Protein AF-A0A453K6Y8-F1 (afdb_monomer_lite)

Structure (mmCIF, N/CA/C/O backbone):
data_AF-A0A453K6Y8-F1
#
_entry.id   AF-A0A453K6Y8-F1
#
loop_
_atom_site.group_PDB
_atom_site.id
_atom_site.type_symbol
_atom_site.label_atom_id
_atom_site.label_alt_id
_atom_site.label_comp_id
_atom_site.label_asym_id
_atom_site.lab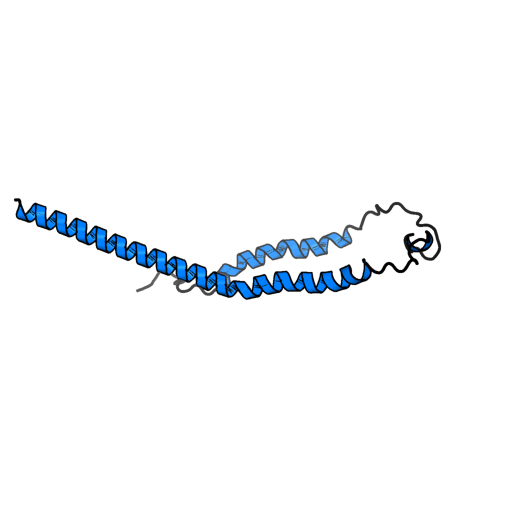el_entity_id
_atom_site.label_seq_id
_atom_site.pdbx_PDB_ins_code
_atom_site.Cartn_x
_atom_site.Cartn_y
_atom_site.Cartn_z
_atom_site.occupancy
_atom_site.B_iso_or_equiv
_atom_site.auth_seq_id
_atom_site.auth_comp_id
_atom_site.auth_asym_id
_atom_site.auth_atom_id
_atom_site.pdbx_PDB_model_num
ATOM 1 N N . LEU A 1 1 ? -61.891 -9.702 41.296 1.00 63.06 1 LEU A N 1
ATOM 2 C CA . LEU A 1 1 ? -61.023 -10.372 40.297 1.00 63.06 1 LEU A CA 1
ATOM 3 C C . LEU A 1 1 ? -60.731 -9.481 39.083 1.00 63.06 1 LEU A C 1
ATOM 5 O O . LEU A 1 1 ? -59.566 -9.339 38.748 1.00 63.06 1 LEU A O 1
ATOM 9 N N . GLU A 1 2 ? -61.733 -8.823 38.490 1.00 66.19 2 GLU A N 1
ATOM 10 C CA . GLU A 1 2 ? -61.601 -7.875 37.355 1.00 66.19 2 GLU A CA 1
ATOM 11 C C . GLU A 1 2 ? -60.479 -6.820 37.501 1.00 66.19 2 GLU A C 1
ATOM 13 O O . GLU A 1 2 ? -59.668 -6.636 36.599 1.00 66.19 2 GLU A O 1
ATOM 18 N N . ILE A 1 3 ? -60.373 -6.168 38.666 1.00 71.25 3 ILE A N 1
ATOM 19 C CA . ILE A 1 3 ? -59.419 -5.064 38.901 1.00 71.25 3 ILE A CA 1
ATOM 20 C C . ILE A 1 3 ? -57.955 -5.547 38.910 1.00 71.25 3 ILE A C 1
ATOM 22 O O . ILE A 1 3 ? -57.068 -4.852 38.420 1.00 71.25 3 ILE A O 1
ATOM 26 N N . LEU A 1 4 ? -57.693 -6.758 39.417 1.00 68.69 4 LEU A N 1
ATOM 27 C CA . LEU A 1 4 ? -56.344 -7.340 39.432 1.00 68.69 4 LEU A CA 1
ATOM 28 C C . LEU A 1 4 ? -55.896 -7.748 38.022 1.00 68.69 4 LEU A C 1
ATOM 30 O O . LEU A 1 4 ? -54.759 -7.484 37.639 1.00 68.69 4 LEU A O 1
ATOM 34 N N . HIS A 1 5 ? -56.809 -8.306 37.222 1.00 72.31 5 HIS A N 1
ATOM 35 C CA . HIS A 1 5 ? -56.542 -8.647 35.822 1.00 72.31 5 HIS A CA 1
ATOM 36 C C . HIS A 1 5 ? -56.286 -7.389 34.970 1.00 72.31 5 HIS A C 1
ATOM 38 O O . HIS A 1 5 ? -55.410 -7.376 34.101 1.00 72.31 5 HIS A O 1
ATOM 44 N N . TRP A 1 6 ? -56.997 -6.295 35.264 1.00 72.56 6 TRP A N 1
ATOM 45 C CA . TRP A 1 6 ? -56.783 -4.996 34.627 1.00 72.56 6 TRP A CA 1
ATOM 46 C C . TRP A 1 6 ? -55.425 -4.370 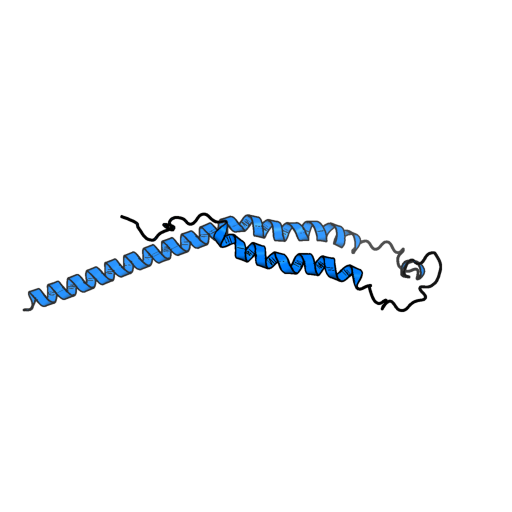34.995 1.00 72.56 6 TRP A C 1
ATOM 48 O O . TRP A 1 6 ? -54.707 -3.884 34.115 1.00 72.56 6 TRP A O 1
ATOM 58 N N . PHE A 1 7 ? -55.019 -4.442 36.266 1.00 73.75 7 PHE A N 1
ATOM 59 C CA . PHE A 1 7 ? -53.722 -3.935 36.731 1.00 73.75 7 PHE A CA 1
ATOM 60 C C . PHE A 1 7 ? -52.541 -4.702 36.112 1.00 73.75 7 PHE A C 1
ATOM 62 O O . PHE A 1 7 ? -51.576 -4.101 35.631 1.00 73.75 7 PHE A O 1
ATOM 69 N N . GLU A 1 8 ? -52.641 -6.030 36.036 1.00 75.56 8 GLU A N 1
ATOM 70 C CA . GLU A 1 8 ? -51.600 -6.870 35.442 1.00 75.56 8 GLU A CA 1
ATOM 71 C C . GLU A 1 8 ? -51.486 -6.680 33.917 1.00 75.56 8 GLU A C 1
ATOM 73 O O . GLU A 1 8 ? -50.379 -6.615 33.374 1.00 75.56 8 GLU A O 1
ATOM 78 N N . SER A 1 9 ? -52.614 -6.505 33.220 1.00 75.56 9 SER A N 1
ATOM 79 C CA . SER A 1 9 ? -52.644 -6.219 31.777 1.00 75.56 9 SER A CA 1
ATOM 80 C C . SER A 1 9 ? -52.030 -4.853 31.442 1.00 75.56 9 SER A C 1
ATOM 82 O O . SER A 1 9 ? -51.231 -4.724 30.507 1.00 75.56 9 SER A O 1
ATOM 84 N N . THR A 1 10 ? -52.329 -3.837 32.253 1.00 73.25 10 THR A N 1
ATOM 85 C CA . THR A 1 10 ? -51.805 -2.477 32.058 1.00 73.25 10 THR A CA 1
ATOM 86 C C . THR A 1 10 ? -50.304 -2.409 32.340 1.00 73.25 10 THR A C 1
ATOM 88 O O . THR A 1 10 ? -49.561 -1.803 31.566 1.00 73.25 10 THR A O 1
ATOM 91 N N . SER A 1 11 ? -49.829 -3.108 33.377 1.00 78.94 11 SER A N 1
ATOM 92 C CA . SER A 1 11 ? -48.399 -3.213 33.699 1.00 78.94 11 SER A CA 1
ATOM 93 C C . SER A 1 11 ? -47.602 -3.902 32.582 1.00 78.94 11 SER A C 1
ATOM 95 O O . SER A 1 11 ? -46.563 -3.396 32.150 1.00 78.94 11 SER A O 1
ATOM 97 N N . LYS A 1 12 ? -48.131 -4.995 32.012 1.00 82.50 12 LYS A N 1
ATOM 98 C CA . LYS A 1 12 ? -47.516 -5.685 30.861 1.00 82.50 12 LYS A CA 1
ATOM 99 C C . LYS A 1 12 ? -47.451 -4.790 29.618 1.00 82.50 12 LYS A C 1
ATOM 101 O O . LYS A 1 12 ? -46.428 -4.781 28.930 1.00 82.50 12 LYS A O 1
ATOM 106 N N . ARG A 1 13 ? -48.500 -4.002 29.343 1.00 80.69 13 ARG A N 1
ATOM 107 C CA . ARG A 1 13 ? -48.511 -3.023 28.238 1.00 80.69 13 ARG A CA 1
ATOM 108 C C . ARG A 1 13 ? -47.496 -1.908 28.446 1.00 80.69 13 ARG A C 1
ATOM 110 O O . ARG A 1 13 ? -46.756 -1.593 27.518 1.00 80.69 13 ARG A O 1
ATOM 117 N N . LEU A 1 14 ? -47.430 -1.345 29.649 1.00 78.88 14 LEU A N 1
ATOM 118 C CA . LEU A 1 14 ? -46.477 -0.288 29.974 1.00 78.88 14 LEU A CA 1
ATOM 119 C C . LEU A 1 14 ? -45.032 -0.799 29.875 1.00 78.88 14 LEU A C 1
ATOM 121 O O . LEU A 1 14 ? -44.177 -0.124 29.308 1.00 78.88 14 LEU A O 1
ATOM 125 N N . PHE A 1 15 ? -44.772 -2.023 30.340 1.00 79.12 15 PHE A N 1
ATOM 126 C CA . PHE A 1 15 ? -43.460 -2.657 30.230 1.00 79.12 15 PHE A CA 1
ATOM 127 C C . PHE A 1 15 ? -43.060 -2.920 28.771 1.00 79.12 15 PHE A C 1
ATOM 129 O O . PHE A 1 15 ? -41.920 -2.656 28.395 1.00 79.12 15 PHE A O 1
ATOM 136 N N . LEU A 1 16 ? -43.988 -3.381 27.923 1.00 81.00 16 LEU A N 1
ATOM 137 C CA . LEU A 1 16 ? -43.744 -3.558 26.486 1.00 81.00 16 LEU A CA 1
ATOM 138 C C . LEU A 1 16 ? -43.486 -2.229 25.767 1.00 81.00 16 LEU A C 1
ATOM 140 O O . LEU A 1 16 ? -42.569 -2.162 24.951 1.00 81.00 16 LEU A O 1
ATOM 144 N N . VAL A 1 17 ? -44.228 -1.170 26.099 1.00 81.94 17 VAL A N 1
ATOM 145 C CA . VAL A 1 17 ? -44.016 0.175 25.537 1.00 81.94 17 VAL A CA 1
ATOM 146 C C . VAL A 1 17 ? -42.665 0.744 25.976 1.00 81.94 17 VAL A C 1
ATOM 148 O O . VAL A 1 17 ? -41.887 1.176 25.128 1.00 81.94 17 VAL A O 1
ATOM 151 N N . CYS A 1 18 ? -42.319 0.666 27.265 1.00 75.25 18 CYS A N 1
ATOM 152 C CA . CYS A 1 18 ? -41.004 1.084 27.761 1.00 75.25 18 CYS A CA 1
ATOM 153 C C . CYS A 1 18 ? -39.863 0.267 27.140 1.00 75.25 18 CYS A C 1
ATOM 155 O O . CYS A 1 18 ? -38.821 0.823 26.786 1.00 75.25 18 CYS A O 1
ATOM 157 N N . ARG A 1 19 ? -40.055 -1.045 26.959 1.00 84.94 19 ARG A N 1
ATOM 158 C CA . ARG A 1 19 ? -39.072 -1.920 26.309 1.00 84.94 19 ARG A CA 1
ATOM 159 C C . ARG A 1 19 ? -38.911 -1.588 24.824 1.00 84.94 19 ARG A C 1
ATOM 161 O O . ARG A 1 19 ? -37.781 -1.579 24.345 1.00 84.94 19 ARG A O 1
ATOM 168 N N . SER A 1 20 ? -40.000 -1.280 24.119 1.00 78.88 20 SER A N 1
ATOM 169 C CA . SER A 1 20 ? -39.966 -0.841 22.718 1.00 78.88 20 SER A CA 1
ATOM 170 C C . SER A 1 20 ? -39.246 0.500 22.575 1.00 78.88 20 SER A C 1
ATOM 172 O O . SER A 1 20 ? -38.309 0.606 21.792 1.00 78.88 20 SER A O 1
ATOM 174 N N . ALA A 1 21 ? -39.586 1.484 23.412 1.00 76.38 21 ALA A N 1
ATOM 175 C CA . ALA A 1 21 ? -38.950 2.801 23.410 1.00 76.38 21 ALA A CA 1
ATOM 176 C C . ALA A 1 21 ? -37.459 2.750 23.805 1.00 76.38 21 ALA A C 1
ATOM 178 O O . ALA A 1 21 ? -36.652 3.555 23.342 1.00 76.38 21 ALA A O 1
ATOM 179 N N . SER A 1 22 ? -37.060 1.805 24.666 1.00 74.56 22 SER A N 1
ATOM 180 C CA . SER A 1 22 ? -35.648 1.576 25.001 1.00 74.56 22 SER A CA 1
ATOM 181 C C . SER A 1 22 ? -34.893 0.884 23.864 1.00 74.56 22 SER A C 1
ATOM 183 O O . SER A 1 22 ? -33.744 1.236 23.603 1.00 74.56 22 SER A O 1
ATOM 185 N N . LYS A 1 23 ? -35.537 -0.058 23.162 1.00 79.12 23 LYS A N 1
ATOM 186 C CA . LYS A 1 23 ? -34.969 -0.729 21.988 1.00 79.12 23 LYS A CA 1
ATOM 187 C C . LYS A 1 23 ? -34.736 0.257 20.841 1.00 79.12 23 LYS A C 1
ATOM 189 O O . LYS A 1 23 ? -33.637 0.287 20.302 1.00 79.12 23 LYS A O 1
ATOM 194 N N . GLU A 1 24 ? -35.709 1.118 20.564 1.00 76.75 24 GLU A N 1
ATOM 195 C CA . GLU A 1 24 ? -35.635 2.136 19.511 1.00 76.75 24 GLU A CA 1
ATOM 196 C C . GLU A 1 24 ? -34.521 3.165 19.772 1.00 76.75 24 GLU A C 1
ATOM 198 O O . GLU A 1 24 ? -33.685 3.403 18.904 1.00 76.75 24 GLU A O 1
ATOM 203 N N . ARG A 1 25 ? -34.384 3.660 21.013 1.00 73.81 25 ARG A N 1
ATOM 204 C CA . ARG A 1 25 ? -33.253 4.529 21.403 1.00 73.81 25 ARG A CA 1
ATOM 205 C C . ARG A 1 25 ? -31.886 3.853 21.283 1.00 73.81 25 ARG A C 1
ATOM 207 O O . ARG A 1 25 ? -30.888 4.519 21.014 1.00 73.81 25 ARG A O 1
ATOM 214 N N . ARG A 1 26 ? -31.815 2.542 21.530 1.00 72.69 26 ARG A N 1
ATOM 215 C CA . ARG A 1 26 ? -30.570 1.771 21.417 1.00 72.69 26 ARG A CA 1
ATOM 216 C C . ARG A 1 26 ? -30.191 1.587 19.951 1.00 72.69 26 ARG A C 1
ATOM 218 O O . ARG A 1 26 ? -29.035 1.791 19.612 1.00 72.69 26 ARG A O 1
ATOM 225 N N . GLU A 1 27 ? -31.158 1.285 19.090 1.00 74.56 27 GLU A N 1
ATOM 226 C CA . GLU A 1 27 ? -30.956 1.185 17.640 1.00 74.56 27 GLU A CA 1
ATOM 227 C C . GLU A 1 27 ? -30.580 2.540 17.015 1.00 74.56 27 GLU A C 1
ATOM 229 O O . GLU A 1 27 ? -29.710 2.598 16.146 1.00 74.56 27 GLU A O 1
ATOM 234 N N . GLU A 1 28 ? -31.150 3.643 17.503 1.00 75.06 28 GLU A N 1
ATOM 235 C CA . GLU A 1 28 ? -30.790 5.001 17.077 1.00 75.06 28 GLU A CA 1
ATOM 236 C C . GLU A 1 28 ? -29.384 5.421 17.552 1.00 75.06 28 GLU A C 1
ATOM 238 O O . GLU A 1 28 ? -28.606 6.003 16.789 1.00 75.06 28 GLU A O 1
ATOM 243 N N . SER A 1 29 ? -28.997 5.051 18.778 1.00 77.69 29 SER A N 1
ATOM 244 C CA . SER A 1 29 ? -27.629 5.252 19.277 1.00 77.69 29 SER A CA 1
ATOM 245 C C . SER A 1 29 ? -26.601 4.393 18.533 1.00 77.69 29 SER A C 1
ATOM 247 O O . SER A 1 29 ? -25.508 4.871 18.240 1.00 77.69 29 SER A O 1
ATOM 249 N N . GLU A 1 30 ? -26.929 3.149 18.187 1.00 75.31 30 GLU A N 1
ATOM 250 C CA . GLU A 1 30 ? -26.046 2.304 17.378 1.00 75.31 30 GLU A CA 1
ATOM 251 C C . GLU A 1 30 ? -25.907 2.871 15.958 1.00 75.31 30 GLU A C 1
ATOM 253 O O . GLU A 1 30 ? -24.792 2.978 15.453 1.00 75.31 30 GLU A O 1
ATOM 258 N N . ARG A 1 31 ? -26.996 3.348 15.336 1.00 78.69 31 ARG A N 1
ATOM 259 C CA . ARG A 1 31 ? -26.925 4.015 14.023 1.00 78.69 31 ARG A CA 1
ATOM 260 C C . ARG A 1 31 ? -26.019 5.244 14.024 1.00 78.69 31 ARG A C 1
ATOM 262 O O . ARG A 1 31 ? -25.237 5.415 13.093 1.00 78.69 31 ARG A O 1
ATOM 269 N N . THR A 1 32 ? -26.116 6.091 15.046 1.00 78.31 32 THR A N 1
ATOM 270 C CA . THR A 1 32 ? -25.284 7.302 15.140 1.00 78.31 32 THR A CA 1
ATOM 271 C C . THR A 1 32 ? -23.816 6.974 15.412 1.00 78.31 32 THR A C 1
ATOM 273 O O . THR A 1 32 ? -22.948 7.634 14.846 1.00 78.31 32 THR A O 1
ATOM 276 N N . LYS A 1 33 ? -23.516 5.908 16.167 1.00 83.12 33 LYS A N 1
ATOM 277 C CA . LYS A 1 33 ? -22.142 5.397 16.322 1.00 83.12 33 LYS A CA 1
ATOM 278 C C . LYS A 1 33 ? -21.546 4.947 14.994 1.00 83.12 33 LYS A C 1
ATOM 280 O O . LYS A 1 33 ? -20.460 5.396 14.646 1.00 83.12 33 LYS A O 1
ATOM 285 N N . TRP A 1 34 ? -22.248 4.100 14.240 1.00 78.44 34 TRP A N 1
ATOM 286 C CA . TRP A 1 34 ? -21.747 3.618 12.949 1.00 78.44 34 TRP A CA 1
ATOM 287 C C . TRP A 1 34 ? -21.592 4.757 11.936 1.00 78.44 34 TRP A C 1
ATOM 289 O O . TRP A 1 34 ? -20.608 4.784 11.205 1.00 78.44 34 TRP A O 1
ATOM 299 N N . ALA A 1 35 ? -22.497 5.739 11.938 1.00 79.62 35 ALA A N 1
ATOM 300 C CA . ALA A 1 35 ? -22.375 6.926 11.093 1.00 79.62 35 ALA A CA 1
ATOM 301 C C . ALA A 1 35 ? -21.146 7.784 11.449 1.00 79.62 35 ALA A C 1
ATOM 303 O O . ALA A 1 35 ? -20.439 8.242 10.553 1.00 79.62 35 ALA A O 1
ATOM 304 N N . LEU A 1 36 ? -20.860 7.963 12.742 1.00 81.44 36 LEU A N 1
ATOM 305 C CA . LEU A 1 36 ? -19.707 8.736 13.209 1.00 81.44 36 LEU A CA 1
ATOM 306 C C . LEU A 1 36 ? -18.393 8.012 12.891 1.00 81.44 36 LEU A C 1
ATOM 308 O O . LEU A 1 36 ? -17.486 8.613 12.327 1.00 81.44 36 LEU A O 1
ATOM 312 N N . VAL A 1 37 ? -18.334 6.700 13.133 1.00 83.44 37 VAL A N 1
ATOM 313 C CA . VAL A 1 37 ? -17.182 5.861 12.768 1.00 83.44 37 VAL A CA 1
ATOM 314 C C . VAL A 1 37 ? -16.918 5.917 11.262 1.00 83.44 37 VAL A C 1
ATOM 316 O O . VAL A 1 37 ? -15.779 6.098 10.850 1.00 83.44 37 VAL A O 1
ATOM 319 N N . ME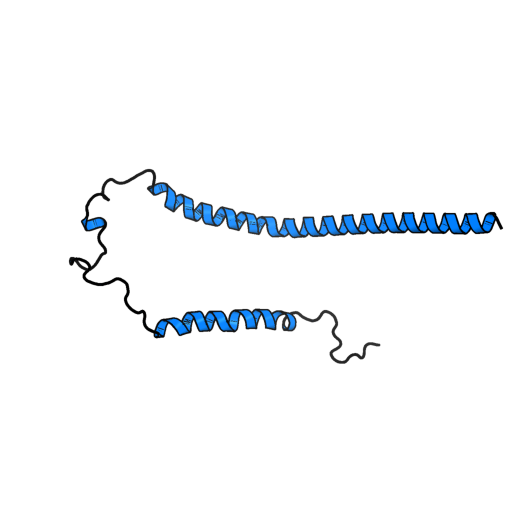T A 1 38 ? -17.951 5.823 10.422 1.00 82.12 38 MET A N 1
ATOM 320 C CA . MET A 1 38 ? -17.778 5.919 8.967 1.00 82.12 38 MET A CA 1
ATOM 321 C C . MET A 1 38 ? -17.328 7.309 8.504 1.00 82.12 38 MET A C 1
ATOM 323 O O . MET A 1 38 ? -16.590 7.405 7.524 1.00 82.12 38 MET A O 1
ATOM 327 N N . SER A 1 39 ? -17.699 8.369 9.227 1.00 86.00 39 SER A N 1
ATOM 328 C CA . SER A 1 39 ? -17.220 9.728 8.953 1.00 86.00 39 SER A CA 1
ATOM 329 C C . SER A 1 39 ? -15.718 9.888 9.212 1.00 86.00 39 SER A C 1
ATOM 331 O O . SER A 1 39 ? -15.056 10.605 8.466 1.00 86.00 39 SER A O 1
ATOM 333 N N . GLU A 1 40 ? -15.160 9.201 10.211 1.00 89.69 40 GLU A N 1
ATOM 334 C CA . GLU A 1 40 ? -13.714 9.217 10.495 1.00 89.69 40 GLU A CA 1
ATOM 335 C C . GLU A 1 40 ? -12.893 8.539 9.381 1.00 89.69 40 GLU A C 1
ATOM 337 O O . GLU A 1 40 ? -11.763 8.933 9.097 1.00 89.69 40 GLU A O 1
ATOM 342 N N . PHE A 1 41 ? -13.472 7.550 8.688 1.00 91.81 41 PHE A N 1
ATOM 343 C CA . PHE A 1 41 ? -12.818 6.867 7.563 1.00 91.81 41 PHE A CA 1
ATOM 344 C C . PHE A 1 41 ? -12.969 7.590 6.217 1.00 91.81 41 PHE A C 1
ATOM 346 O O . PHE A 1 41 ? -12.215 7.304 5.283 1.00 91.81 41 PHE A O 1
ATOM 353 N N . ALA A 1 42 ? -13.889 8.552 6.106 1.00 90.38 42 ALA A N 1
ATOM 354 C CA . ALA A 1 42 ? -14.101 9.337 4.892 1.00 90.38 42 ALA A CA 1
ATOM 355 C C . ALA A 1 42 ? -12.809 9.956 4.304 1.00 90.38 42 ALA A C 1
ATOM 357 O O . ALA A 1 42 ? -12.567 9.755 3.109 1.00 90.38 42 ALA A O 1
ATOM 358 N N . PRO A 1 43 ? -11.933 10.641 5.075 1.00 92.50 43 PRO A N 1
ATOM 359 C CA . PRO A 1 43 ? -10.683 11.178 4.531 1.00 92.50 43 PRO A CA 1
ATOM 360 C C . PRO A 1 43 ? -9.750 10.086 3.994 1.00 92.50 43 PRO A C 1
ATOM 362 O O . PRO A 1 43 ? -9.136 10.275 2.947 1.00 92.50 43 PRO A O 1
ATOM 365 N N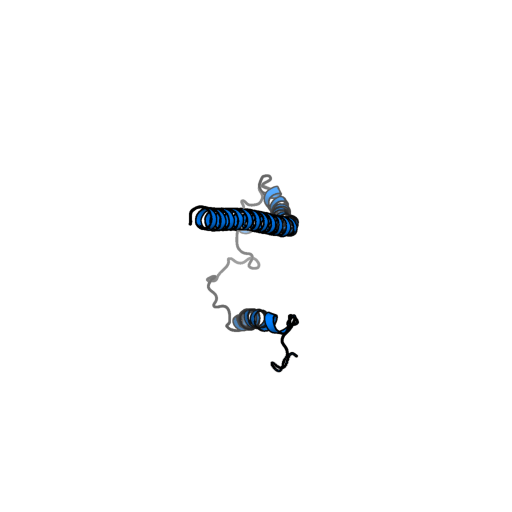 . ILE A 1 44 ? -9.676 8.925 4.651 1.00 94.25 44 ILE A N 1
ATOM 366 C CA . ILE A 1 44 ? -8.823 7.802 4.226 1.00 94.25 44 ILE A CA 1
ATOM 367 C C . ILE A 1 44 ? -9.277 7.279 2.858 1.00 94.25 44 ILE A C 1
ATOM 369 O O . ILE A 1 44 ? -8.456 7.109 1.954 1.00 94.25 44 ILE A O 1
ATOM 373 N N . CYS A 1 45 ? -10.584 7.092 2.666 1.00 91.94 45 CYS A N 1
ATOM 374 C CA . CYS A 1 45 ? -11.144 6.684 1.377 1.00 91.94 45 CYS A CA 1
ATOM 375 C C . CYS A 1 45 ? -10.872 7.719 0.274 1.00 91.94 45 CYS A C 1
ATOM 377 O O . CYS A 1 45 ? -10.544 7.346 -0.851 1.00 91.94 45 CYS A O 1
ATOM 379 N N . ILE A 1 46 ? -10.957 9.013 0.596 1.00 94.56 46 ILE A N 1
ATOM 380 C CA . ILE A 1 46 ? -10.667 10.100 -0.348 1.00 94.56 46 ILE A CA 1
ATOM 381 C C . ILE A 1 46 ? -9.193 10.062 -0.787 1.00 94.56 46 ILE A C 1
ATOM 383 O O . ILE A 1 46 ? -8.914 10.113 -1.986 1.00 94.56 46 ILE A O 1
ATOM 387 N N . TYR A 1 47 ? -8.246 9.894 0.142 1.00 95.69 47 TYR A N 1
ATOM 388 C CA . TYR A 1 47 ? -6.821 9.774 -0.195 1.00 95.69 47 TYR A CA 1
ATOM 389 C C . TYR A 1 47 ? -6.514 8.548 -1.064 1.00 95.69 47 TYR A C 1
ATOM 391 O O . TYR A 1 47 ? -5.724 8.656 -2.006 1.00 95.69 47 TYR A O 1
ATOM 399 N N . LEU A 1 48 ? -7.170 7.413 -0.804 1.00 95.12 48 LEU A N 1
ATOM 400 C CA . LEU A 1 48 ? -7.021 6.196 -1.611 1.00 95.12 48 LEU A CA 1
ATOM 401 C C . LEU A 1 48 ? -7.501 6.361 -3.058 1.00 95.12 48 LEU A C 1
ATOM 403 O O . LEU A 1 48 ? -7.015 5.651 -3.932 1.00 95.12 48 LEU A O 1
ATOM 407 N N . VAL A 1 49 ? -8.415 7.296 -3.332 1.00 95.31 49 VAL A N 1
ATOM 408 C CA . VAL A 1 49 ? -8.873 7.611 -4.697 1.00 95.31 49 VAL A CA 1
ATOM 409 C C . VAL A 1 49 ? -7.983 8.668 -5.353 1.00 95.31 49 VAL A C 1
ATOM 411 O O . VAL A 1 49 ? -7.635 8.546 -6.527 1.00 95.31 49 VAL A O 1
ATOM 414 N N . ILE A 1 50 ? -7.569 9.695 -4.607 1.00 96.81 50 ILE A N 1
ATOM 415 C CA . ILE A 1 50 ? -6.738 10.784 -5.141 1.00 96.81 50 ILE A CA 1
ATOM 416 C C . ILE A 1 50 ? -5.325 10.294 -5.492 1.00 96.81 50 ILE A C 1
ATOM 418 O O . ILE A 1 50 ? -4.789 10.682 -6.527 1.00 96.81 50 ILE A O 1
ATOM 422 N N . SER A 1 51 ? -4.722 9.425 -4.676 1.00 96.19 51 SER A N 1
ATOM 423 C CA . SER A 1 51 ? -3.364 8.909 -4.908 1.00 96.19 51 SER A CA 1
ATOM 424 C C . SER A 1 51 ? -3.178 8.234 -6.281 1.00 96.19 51 SER A C 1
ATOM 426 O O . SER A 1 51 ? -2.304 8.676 -7.035 1.00 96.19 51 SER A O 1
ATOM 428 N N . PRO A 1 52 ? -3.993 7.236 -6.684 1.00 96.06 52 PRO A N 1
ATOM 429 C CA . PRO A 1 52 ? -3.865 6.631 -8.003 1.00 96.06 52 PRO A CA 1
ATOM 430 C C . PRO A 1 52 ? -4.212 7.615 -9.119 1.00 96.06 52 PRO A C 1
ATOM 432 O O . PRO A 1 52 ? -3.580 7.551 -10.164 1.00 96.06 52 PRO A O 1
ATOM 435 N N . LEU A 1 53 ? -5.139 8.561 -8.918 1.00 94.62 53 LEU A N 1
ATOM 436 C CA . LEU A 1 53 ? -5.401 9.610 -9.912 1.00 94.62 53 LEU A CA 1
ATOM 437 C C . LEU A 1 53 ? -4.141 10.441 -10.183 1.00 94.62 53 LEU A C 1
ATOM 439 O O . LEU A 1 53 ? -3.761 10.617 -11.338 1.00 94.62 53 LEU A O 1
ATOM 443 N N . VAL A 1 54 ? -3.445 10.885 -9.135 1.00 95.75 54 VAL A N 1
ATOM 444 C CA . VAL A 1 54 ? -2.200 11.658 -9.267 1.00 95.75 54 VAL A CA 1
ATOM 445 C C . VAL A 1 54 ? -1.080 10.836 -9.917 1.00 95.75 54 VAL A C 1
ATOM 447 O O . VAL A 1 54 ? -0.297 11.400 -10.673 1.00 95.75 54 VAL A O 1
ATOM 450 N N . CYS A 1 55 ? -1.015 9.518 -9.697 1.00 95.44 55 CYS A N 1
ATOM 451 C CA . CYS A 1 55 ? -0.073 8.642 -10.407 1.00 95.44 55 CYS A CA 1
ATOM 452 C C . CYS A 1 55 ? -0.464 8.386 -11.870 1.00 95.44 55 CYS A C 1
ATOM 454 O O . CYS A 1 55 ? 0.402 8.351 -12.742 1.00 95.44 55 CYS A O 1
ATOM 456 N N . LEU A 1 56 ? -1.750 8.194 -12.159 1.00 93.69 56 LEU A N 1
ATOM 457 C CA . LEU A 1 56 ? -2.231 7.809 -13.485 1.00 93.69 56 LEU A CA 1
ATOM 458 C C . LEU A 1 56 ? -2.292 8.989 -14.453 1.00 93.69 56 LEU A C 1
ATOM 460 O O . LEU A 1 56 ? -2.084 8.789 -15.646 1.00 93.69 56 LEU A O 1
ATOM 464 N N . ILE A 1 57 ? -2.529 10.212 -13.970 1.00 93.00 57 ILE A N 1
ATOM 465 C CA . ILE A 1 57 ? -2.594 11.401 -14.829 1.00 93.00 57 ILE A CA 1
ATOM 466 C C . ILE A 1 57 ? -1.269 11.602 -15.599 1.00 93.00 57 ILE A C 1
ATOM 468 O O . ILE A 1 57 ? -1.314 11.607 -16.828 1.00 93.00 57 ILE A O 1
ATOM 472 N N . PRO A 1 58 ? -0.078 11.670 -14.968 1.00 91.50 58 PRO A N 1
ATOM 473 C CA . PRO A 1 58 ? 1.193 11.806 -15.685 1.00 91.50 58 PRO A CA 1
ATOM 474 C C . PRO A 1 58 ? 1.563 10.588 -16.537 1.00 91.50 58 PRO A C 1
ATOM 476 O O . PRO A 1 58 ? 2.298 10.740 -17.506 1.00 91.50 58 PRO A O 1
ATOM 479 N N . LEU A 1 59 ? 1.071 9.392 -16.196 1.00 91.31 59 LEU A N 1
ATOM 480 C CA . LEU A 1 59 ? 1.268 8.184 -17.006 1.00 91.31 59 LEU A CA 1
ATOM 481 C C . LEU A 1 59 ? 0.366 8.165 -18.250 1.00 91.31 59 LEU A C 1
ATOM 483 O O . LEU A 1 59 ? 0.756 7.620 -19.279 1.00 91.31 59 LEU A O 1
ATOM 487 N N . GLY A 1 60 ? -0.824 8.766 -18.172 1.00 88.56 60 GLY A N 1
ATOM 488 C CA . GLY A 1 60 ? -1.790 8.848 -19.268 1.00 88.56 60 GLY A CA 1
ATOM 489 C C . GLY A 1 60 ? -1.584 10.046 -20.198 1.00 88.56 60 GLY A C 1
ATOM 490 O O . GLY A 1 60 ? -1.883 9.944 -21.384 1.00 88.56 60 GLY A O 1
ATOM 491 N N . VAL A 1 61 ? -1.037 11.162 -19.706 1.00 89.75 61 VAL A N 1
ATOM 492 C CA . VAL A 1 61 ? -0.749 12.377 -20.503 1.00 89.75 61 VAL A CA 1
ATOM 493 C C . VAL A 1 61 ? 0.122 12.120 -21.752 1.00 89.75 61 VAL A C 1
ATOM 495 O O . VAL A 1 61 ? -0.162 12.727 -22.784 1.00 89.75 61 VAL A O 1
ATOM 498 N N . PRO A 1 62 ? 1.134 11.230 -21.735 1.00 87.69 62 PRO A N 1
ATOM 499 C CA . PRO A 1 62 ? 1.941 10.915 -22.915 1.00 87.69 62 PRO A CA 1
ATOM 500 C C . PRO A 1 62 ? 1.225 10.036 -23.952 1.00 87.69 62 PRO A C 1
ATOM 502 O O . PRO A 1 62 ? 1.661 9.982 -25.098 1.00 87.69 62 PRO A O 1
ATOM 505 N N . PHE A 1 63 ? 0.139 9.346 -23.583 1.00 84.19 63 PHE A N 1
ATOM 506 C CA . PHE A 1 63 ? -0.582 8.432 -24.475 1.00 84.19 63 PHE A CA 1
ATOM 507 C C . PHE A 1 63 ? -1.238 9.121 -25.695 1.00 84.19 63 PHE A C 1
ATOM 509 O O . PHE A 1 63 ? -1.059 8.624 -26.807 1.00 84.19 63 PHE A O 1
ATOM 516 N N . PRO A 1 64 ? -1.954 10.262 -25.562 1.00 85.00 64 PRO A N 1
ATOM 517 C CA . PRO A 1 64 ? -2.542 10.972 -26.704 1.00 85.00 64 PRO A CA 1
ATOM 518 C C . PRO A 1 64 ? -1.533 11.759 -27.555 1.00 85.00 64 PRO A C 1
ATOM 520 O O . PRO A 1 64 ? -1.890 12.193 -28.649 1.00 85.00 64 PRO A O 1
ATOM 523 N N . PHE A 1 65 ? -0.290 11.938 -27.095 1.00 83.44 65 PHE A N 1
ATOM 524 C CA . PHE A 1 65 ? 0.778 12.599 -27.852 1.00 83.44 65 PHE A CA 1
ATOM 525 C C . PHE A 1 65 ? 1.882 11.597 -28.218 1.00 83.44 65 PHE A C 1
ATOM 527 O O . PHE A 1 65 ? 2.993 11.678 -27.684 1.00 83.44 65 PHE A O 1
ATOM 534 N N . PRO A 1 66 ? 1.617 10.643 -29.132 1.00 73.00 66 PRO A N 1
ATOM 535 C CA . PRO A 1 66 ? 2.645 9.725 -29.582 1.00 73.00 66 PRO A CA 1
ATOM 536 C C . PRO A 1 66 ? 3.717 10.510 -30.344 1.00 73.00 66 PRO A C 1
ATOM 538 O O . PRO A 1 66 ? 3.516 10.973 -31.467 1.00 73.00 66 PRO A O 1
ATOM 541 N N . SER A 1 67 ? 4.896 10.646 -29.740 1.00 70.81 67 SER A N 1
ATOM 542 C CA . SER A 1 67 ? 6.102 10.944 -30.505 1.00 70.81 67 SER A CA 1
ATOM 543 C C . SER A 1 67 ? 6.341 9.748 -31.426 1.00 70.81 67 SER A C 1
ATOM 545 O O . SER A 1 67 ? 6.628 8.654 -30.943 1.00 70.81 67 SER A O 1
ATOM 547 N N . ASN A 1 68 ? 6.211 9.947 -32.741 1.00 64.50 68 ASN A N 1
ATOM 548 C CA . ASN A 1 68 ? 6.333 8.942 -33.815 1.00 64.50 68 ASN A CA 1
ATOM 549 C C . ASN A 1 68 ? 7.737 8.290 -33.941 1.00 64.50 68 ASN A C 1
ATOM 551 O O . ASN A 1 68 ? 8.142 7.838 -35.006 1.00 64.50 68 ASN A O 1
ATOM 555 N N . SER A 1 69 ? 8.511 8.243 -32.856 1.00 60.62 69 SER A N 1
ATOM 556 C CA . SER A 1 69 ? 9.855 7.669 -32.784 1.00 60.62 69 SER A CA 1
ATOM 557 C C . SER A 1 69 ? 9.880 6.206 -32.321 1.00 60.62 69 SER A C 1
ATOM 559 O O . SER A 1 69 ? 10.964 5.667 -32.127 1.00 60.62 69 SER A O 1
ATOM 561 N N . SER A 1 70 ? 8.727 5.568 -32.077 1.00 59.34 70 SER A N 1
ATOM 562 C CA . SER A 1 70 ? 8.612 4.194 -31.549 1.00 59.34 70 SER A CA 1
ATOM 563 C C . SER A 1 70 ? 8.519 3.095 -32.615 1.00 59.34 70 SER A C 1
ATOM 565 O O . SER A 1 70 ? 8.473 1.921 -32.266 1.00 59.34 70 SER A O 1
ATOM 567 N N . THR A 1 71 ? 8.507 3.446 -33.902 1.00 60.88 71 THR A N 1
ATOM 568 C CA . THR A 1 71 ? 8.266 2.487 -34.997 1.00 60.88 71 THR A CA 1
ATOM 569 C C . THR A 1 71 ? 9.515 1.708 -35.427 1.00 60.88 71 THR A C 1
ATOM 571 O O . THR A 1 71 ? 9.419 0.780 -36.224 1.00 60.88 71 THR A O 1
ATOM 574 N N . TYR A 1 72 ? 10.701 2.072 -34.935 1.00 67.81 72 TYR A N 1
ATOM 575 C CA . TYR A 1 72 ? 11.942 1.402 -35.321 1.00 67.81 72 TYR A CA 1
ATOM 576 C C . TYR A 1 72 ? 12.185 0.160 -34.447 1.00 67.81 72 TYR A C 1
ATOM 578 O O . TYR A 1 72 ? 12.164 0.255 -33.220 1.00 67.81 72 TYR A O 1
ATOM 586 N N . LEU A 1 73 ? 12.424 -0.996 -35.080 1.00 69.88 73 LEU A N 1
ATOM 587 C CA . LEU A 1 73 ? 12.598 -2.301 -34.418 1.00 6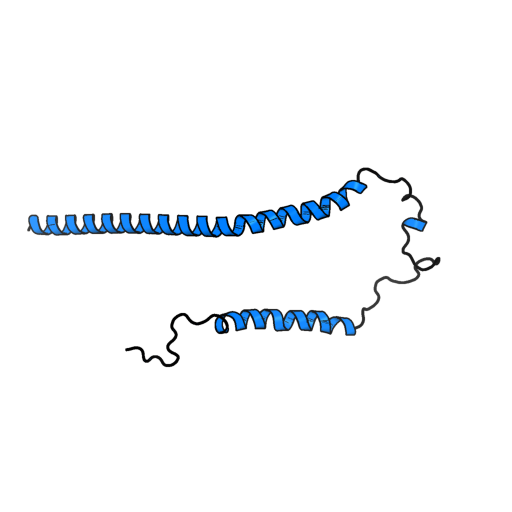9.88 73 LEU A CA 1
ATOM 588 C C . LEU A 1 73 ? 13.676 -2.291 -33.318 1.00 69.88 73 LEU A C 1
ATOM 590 O O . LEU A 1 73 ? 13.472 -2.895 -32.272 1.00 69.88 73 LEU A O 1
ATOM 594 N N . GLU A 1 74 ? 14.761 -1.537 -33.506 1.00 68.19 74 GLU A N 1
ATOM 595 C CA . GLU A 1 74 ? 15.865 -1.401 -32.535 1.00 68.19 74 GLU A CA 1
ATOM 596 C C . GLU A 1 74 ? 15.446 -0.725 -31.216 1.00 68.19 74 GLU A C 1
ATOM 598 O O . GLU A 1 74 ? 16.035 -0.964 -30.167 1.00 68.19 74 GLU A O 1
ATOM 603 N N . LYS A 1 75 ? 14.399 0.113 -31.233 1.00 71.06 75 LYS A N 1
ATOM 604 C CA . LYS A 1 75 ? 13.878 0.761 -30.017 1.00 71.06 75 LYS A CA 1
ATOM 605 C C . LYS A 1 75 ? 12.935 -0.153 -29.225 1.00 71.06 75 LYS A C 1
ATOM 607 O O . LYS A 1 75 ? 12.670 0.110 -28.055 1.00 71.06 75 LYS A O 1
ATOM 612 N N . LEU A 1 76 ? 12.407 -1.194 -29.873 1.00 76.88 76 LEU A N 1
ATOM 613 C CA . LEU A 1 76 ? 11.488 -2.177 -29.291 1.00 76.88 76 LEU A CA 1
ATOM 614 C C . LEU A 1 76 ? 12.208 -3.458 -28.839 1.00 76.88 76 LEU A C 1
ATOM 616 O O . LEU A 1 76 ? 11.632 -4.238 -28.081 1.00 76.88 76 LEU A O 1
ATOM 620 N N . SER A 1 77 ? 13.446 -3.686 -29.287 1.00 77.94 77 SER A N 1
ATOM 621 C CA . SER A 1 77 ? 14.287 -4.793 -28.825 1.00 77.94 77 SER A CA 1
ATOM 622 C C . SER A 1 77 ? 14.802 -4.566 -27.402 1.00 77.94 77 SER A C 1
ATOM 624 O O . SER A 1 77 ? 15.048 -3.436 -26.980 1.00 77.94 77 SER A O 1
ATOM 626 N N . ALA A 1 78 ? 14.985 -5.659 -26.655 1.00 79.81 78 ALA A N 1
ATOM 627 C CA . ALA A 1 78 ? 15.599 -5.619 -25.332 1.00 79.81 78 ALA A CA 1
ATOM 628 C C . ALA A 1 78 ? 17.033 -5.064 -25.414 1.00 79.81 78 ALA A C 1
ATOM 630 O O . ALA A 1 78 ? 17.785 -5.394 -26.328 1.00 79.81 78 ALA A O 1
ATOM 631 N N . TYR A 1 79 ? 17.409 -4.215 -24.457 1.00 76.06 79 TYR A N 1
ATOM 632 C CA . TYR A 1 79 ? 18.735 -3.603 -24.427 1.00 76.06 79 TYR A CA 1
ATOM 633 C C . TYR A 1 79 ? 19.788 -4.604 -23.932 1.00 76.06 79 TYR A C 1
ATOM 635 O O . TYR A 1 79 ? 19.793 -4.953 -22.754 1.00 76.06 79 TYR A O 1
ATOM 643 N N . GLU A 1 80 ? 20.701 -5.022 -24.814 1.00 75.25 80 GLU A N 1
ATOM 644 C CA . GLU A 1 80 ? 21.756 -6.001 -24.499 1.00 75.25 80 GLU A CA 1
ATOM 645 C C . GLU A 1 80 ? 23.162 -5.588 -24.993 1.00 75.25 80 GLU A C 1
ATOM 647 O O . GLU A 1 80 ? 23.989 -6.414 -25.361 1.00 75.25 80 GLU A O 1
ATOM 652 N N . CYS A 1 81 ? 23.483 -4.286 -24.970 1.00 71.31 81 CYS A N 1
ATOM 653 C CA . CYS A 1 81 ? 24.803 -3.767 -25.384 1.00 71.31 81 CYS A CA 1
ATOM 654 C C . CYS A 1 81 ? 25.123 -3.982 -26.887 1.00 71.31 81 CYS A C 1
ATOM 656 O O . CYS A 1 81 ? 26.264 -4.235 -27.266 1.00 71.31 81 CYS A O 1
ATOM 658 N N . GLY A 1 82 ? 24.114 -3.863 -27.761 1.00 70.56 82 GLY A N 1
ATOM 659 C CA . GLY A 1 82 ? 24.290 -3.886 -29.223 1.00 70.56 82 GLY A CA 1
ATOM 660 C C . GLY A 1 82 ? 24.324 -5.278 -29.867 1.00 70.56 82 GLY A C 1
ATOM 661 O O . GLY A 1 82 ? 24.684 -5.385 -31.035 1.00 70.56 82 GLY A O 1
ATOM 662 N N . SER A 1 83 ? 23.959 -6.328 -29.126 1.00 64.06 83 SER A N 1
ATOM 663 C CA . SER A 1 83 ? 23.767 -7.691 -29.642 1.00 64.06 83 SER A CA 1
ATOM 664 C C . SER A 1 83 ? 22.300 -8.112 -29.519 1.00 64.06 83 SER A C 1
ATOM 666 O O . SER A 1 83 ? 21.596 -7.629 -28.630 1.00 64.06 83 SER A O 1
ATOM 668 N N . ASP A 1 84 ? 21.837 -8.990 -30.414 1.00 71.38 84 ASP A N 1
ATOM 669 C CA . ASP A 1 84 ? 20.494 -9.573 -30.325 1.00 71.38 84 ASP A CA 1
ATOM 670 C C . ASP A 1 84 ? 20.370 -10.412 -29.043 1.00 71.38 84 ASP A C 1
ATOM 672 O O . ASP A 1 84 ? 21.290 -11.183 -28.754 1.00 71.38 84 ASP A O 1
ATOM 676 N N . PRO A 1 85 ? 19.249 -10.318 -28.299 1.00 68.88 85 PRO A N 1
ATOM 677 C CA . PRO A 1 85 ? 19.068 -11.039 -27.046 1.00 68.88 85 PRO A CA 1
ATOM 678 C C . PRO A 1 85 ? 19.108 -12.551 -27.272 1.00 68.88 85 PRO A C 1
ATOM 680 O O . PRO A 1 85 ? 18.131 -13.167 -27.706 1.00 68.88 85 PRO A O 1
ATOM 683 N N . SER A 1 86 ? 20.257 -13.160 -26.989 1.00 59.75 86 SER A N 1
ATOM 684 C CA . SER A 1 86 ? 20.499 -14.586 -27.192 1.00 59.75 86 SER A CA 1
ATOM 685 C C . SER A 1 86 ? 20.398 -15.325 -25.858 1.00 59.75 86 SER A C 1
ATOM 687 O O . SER A 1 86 ? 21.401 -15.601 -25.201 1.00 59.75 86 SER A O 1
ATOM 689 N N . GLY A 1 87 ? 19.171 -15.649 -25.444 1.00 67.69 87 GLY A N 1
ATOM 690 C CA . GLY A 1 87 ? 18.917 -16.438 -24.239 1.00 67.69 87 GLY A CA 1
ATOM 691 C C . GLY A 1 87 ? 17.431 -16.679 -23.977 1.00 67.69 87 GLY A C 1
ATOM 692 O O . GLY A 1 87 ? 16.588 -15.838 -24.275 1.00 67.69 87 GLY A O 1
ATOM 693 N N . ASP A 1 88 ? 17.092 -17.840 -23.411 1.00 69.69 88 ASP A N 1
ATOM 694 C CA . ASP A 1 88 ? 15.742 -18.098 -22.900 1.00 69.69 88 ASP A CA 1
ATOM 695 C C . ASP A 1 88 ? 15.527 -17.254 -21.630 1.00 69.69 88 ASP A C 1
ATOM 697 O O . ASP A 1 88 ? 16.294 -17.354 -20.670 1.00 69.69 88 ASP A O 1
ATOM 701 N N . ALA A 1 89 ? 14.471 -16.433 -21.597 1.00 66.19 89 ALA A N 1
ATOM 702 C CA . ALA A 1 89 ? 14.131 -15.560 -20.465 1.00 66.19 89 ALA A CA 1
ATOM 703 C C . ALA A 1 89 ? 13.768 -16.334 -19.175 1.00 66.19 89 ALA A C 1
ATOM 705 O O . ALA A 1 89 ? 13.508 -15.739 -18.128 1.00 66.19 89 ALA A O 1
ATOM 706 N N . LYS A 1 90 ? 13.750 -17.671 -19.230 1.00 68.75 90 LYS A N 1
ATOM 707 C CA . LYS A 1 90 ? 13.473 -18.588 -18.115 1.00 68.75 90 LYS A CA 1
ATOM 708 C C . LYS A 1 90 ? 14.734 -19.002 -17.356 1.00 68.75 90 LYS A C 1
ATOM 710 O O . LYS A 1 90 ? 14.924 -20.181 -17.044 1.00 68.75 90 LYS A O 1
ATOM 715 N N . SER A 1 91 ? 15.581 -18.035 -17.013 1.00 72.38 91 SER A N 1
ATOM 716 C CA . SER A 1 91 ? 16.680 -18.301 -16.086 1.00 72.38 91 SER A CA 1
ATOM 717 C C . SER A 1 91 ? 16.119 -18.709 -14.722 1.00 72.38 91 SER A C 1
ATOM 719 O O . SER A 1 91 ? 15.187 -18.097 -14.193 1.00 72.38 91 SER A O 1
ATOM 721 N N . ARG A 1 92 ? 16.663 -19.784 -14.148 1.00 78.62 92 ARG A N 1
ATOM 722 C CA . ARG A 1 92 ? 16.333 -20.193 -12.783 1.00 78.62 92 ARG A CA 1
ATOM 723 C C . ARG A 1 92 ? 16.930 -19.148 -11.848 1.00 78.62 92 ARG A C 1
ATOM 725 O O . ARG A 1 92 ? 18.140 -19.117 -11.657 1.00 78.62 92 ARG A O 1
ATOM 732 N N . PHE A 1 93 ? 16.082 -18.297 -11.275 1.00 73.81 93 PHE A N 1
ATOM 733 C CA . PHE A 1 93 ? 16.505 -17.399 -10.206 1.00 73.81 93 PHE A CA 1
ATOM 734 C C . PHE A 1 93 ? 17.077 -18.222 -9.050 1.00 73.81 93 PHE A C 1
ATOM 736 O O . PHE A 1 93 ? 16.483 -19.221 -8.633 1.00 73.81 93 PHE A O 1
ATOM 743 N N . ASP A 1 94 ? 18.240 -17.811 -8.548 1.00 85.31 94 ASP A N 1
ATOM 744 C CA . ASP A 1 94 ? 18.906 -18.513 -7.459 1.00 85.31 94 ASP A CA 1
ATOM 745 C C . ASP A 1 94 ? 18.023 -18.602 -6.211 1.00 85.31 94 ASP A C 1
ATOM 747 O O . ASP A 1 94 ? 17.307 -17.665 -5.850 1.00 85.31 94 ASP A O 1
ATOM 751 N N . ILE A 1 95 ? 18.179 -19.697 -5.462 1.00 88.25 95 ILE A N 1
ATOM 752 C CA . ILE A 1 95 ? 17.522 -19.909 -4.161 1.00 88.25 95 ILE A CA 1
ATOM 753 C C . ILE A 1 95 ? 17.813 -18.783 -3.145 1.00 88.25 95 ILE A C 1
ATOM 755 O O . ILE A 1 95 ? 17.082 -18.586 -2.180 1.00 88.25 95 ILE A O 1
ATOM 759 N N . ARG A 1 96 ? 18.864 -17.997 -3.384 1.00 90.06 96 ARG A N 1
ATOM 760 C CA . ARG A 1 96 ? 19.328 -16.895 -2.533 1.00 90.06 96 ARG A CA 1
ATOM 761 C C . ARG A 1 96 ? 18.320 -15.751 -2.381 1.00 90.06 96 ARG A C 1
ATOM 763 O O . ARG A 1 96 ? 18.428 -15.002 -1.419 1.00 90.06 96 ARG A O 1
ATOM 770 N N . PHE A 1 97 ? 17.342 -15.624 -3.279 1.00 88.25 97 PHE A N 1
ATOM 771 C CA . PHE A 1 97 ? 16.320 -14.570 -3.207 1.00 88.25 97 PHE A CA 1
ATOM 772 C C . PHE A 1 97 ? 15.081 -14.958 -2.385 1.00 88.25 97 PHE A C 1
ATOM 774 O O . PHE A 1 97 ? 14.300 -14.085 -2.021 1.00 88.25 97 PHE A O 1
ATOM 781 N N . TYR A 1 98 ? 14.904 -16.240 -2.054 1.00 91.31 98 TYR A N 1
ATOM 782 C CA . TYR A 1 98 ? 13.744 -16.737 -1.304 1.00 91.31 98 TYR A CA 1
ATOM 783 C C . TYR A 1 98 ? 13.755 -16.415 0.203 1.00 91.31 98 TYR A C 1
ATOM 785 O O . TYR A 1 98 ? 12.674 -16.203 0.751 1.00 91.31 98 TYR A O 1
ATOM 793 N N . PRO A 1 99 ? 14.907 -16.332 0.903 1.00 92.75 99 PRO A N 1
ATOM 794 C CA . PRO A 1 99 ? 14.916 -16.007 2.328 1.00 92.75 99 PRO A CA 1
ATOM 795 C C . PRO A 1 99 ? 14.330 -14.629 2.655 1.00 92.75 99 PRO A C 1
ATOM 797 O O . PRO A 1 99 ? 13.726 -14.473 3.708 1.00 92.75 99 PRO A O 1
ATOM 800 N N . VAL A 1 100 ? 14.462 -13.641 1.760 1.00 93.06 100 VAL A N 1
ATOM 801 C CA . VAL A 1 100 ? 13.980 -12.264 1.982 1.00 93.06 100 VAL A CA 1
ATOM 802 C C . VAL A 1 100 ? 12.450 -12.194 2.142 1.00 93.06 100 VAL A C 1
ATOM 804 O O . VAL A 1 100 ? 11.998 -11.716 3.181 1.00 93.06 100 VAL A O 1
ATOM 807 N N . PRO A 1 101 ? 11.623 -12.688 1.195 1.00 94.12 101 PRO A N 1
ATOM 808 C CA . PRO A 1 101 ? 10.169 -12.680 1.359 1.00 94.12 101 PRO A CA 1
ATOM 809 C C . PRO A 1 101 ? 9.686 -13.627 2.464 1.00 94.12 101 PRO A C 1
ATOM 811 O O . PRO A 1 101 ? 8.715 -13.310 3.144 1.00 94.12 101 PRO A O 1
ATOM 814 N N . ILE A 1 102 ? 10.359 -14.763 2.687 1.00 93.06 102 ILE A N 1
ATOM 815 C CA . ILE A 1 102 ? 9.986 -15.709 3.753 1.00 93.06 102 ILE A CA 1
ATOM 816 C C . ILE A 1 102 ? 10.219 -15.089 5.141 1.00 93.06 102 ILE A C 1
ATOM 818 O O . ILE A 1 102 ? 9.398 -15.253 6.040 1.00 93.06 102 ILE A O 1
ATOM 822 N N . LEU A 1 103 ? 11.297 -14.319 5.309 1.00 91.56 103 LEU A N 1
ATOM 823 C CA . LEU A 1 103 ? 11.559 -13.587 6.548 1.00 91.56 103 LEU A CA 1
ATOM 824 C C . LEU A 1 103 ? 10.552 -12.451 6.789 1.00 91.56 103 LEU A C 1
ATOM 826 O O . LEU A 1 103 ? 10.359 -12.068 7.934 1.00 91.56 103 LEU A O 1
ATOM 830 N N . PHE A 1 104 ? 9.900 -11.925 5.748 1.00 90.12 104 PHE A N 1
ATOM 831 C CA . PHE A 1 104 ? 8.817 -10.951 5.902 1.00 90.12 104 PHE A CA 1
ATOM 832 C C . PHE A 1 104 ? 7.477 -11.633 6.217 1.00 90.12 104 PHE A C 1
ATOM 834 O O . PHE A 1 104 ? 6.735 -11.153 7.062 1.00 90.12 104 PHE A O 1
ATOM 841 N N . ILE A 1 105 ? 7.180 -12.779 5.591 1.00 93.50 105 ILE A N 1
ATOM 842 C CA . ILE A 1 105 ? 5.867 -13.431 5.717 1.00 93.50 105 ILE A CA 1
ATOM 843 C C . ILE A 1 105 ? 5.657 -14.163 7.048 1.00 93.50 105 ILE A C 1
ATOM 845 O O . ILE A 1 105 ? 4.521 -14.272 7.498 1.00 93.50 105 ILE A O 1
ATOM 849 N N . ILE A 1 106 ? 6.722 -14.693 7.664 1.00 93.75 106 ILE A N 1
ATOM 850 C CA . ILE A 1 106 ? 6.615 -15.481 8.904 1.00 93.75 106 ILE A CA 1
ATOM 851 C C . ILE A 1 106 ? 6.325 -14.591 10.132 1.00 93.75 106 ILE A C 1
ATOM 853 O O . ILE A 1 106 ? 5.397 -14.923 10.865 1.00 93.75 106 ILE A O 1
ATOM 857 N N . PRO A 1 107 ? 7.028 -13.464 10.369 1.00 92.00 107 PRO A N 1
ATOM 858 C CA . PRO A 1 107 ? 6.795 -12.627 11.551 1.00 92.00 107 PRO A CA 1
ATOM 859 C C . PRO A 1 107 ? 5.557 -11.721 11.452 1.00 92.00 107 PRO A C 1
ATOM 861 O O . PRO A 1 107 ? 5.033 -11.300 12.480 1.00 92.00 107 PRO A O 1
ATOM 864 N N . ASP A 1 108 ? 5.075 -11.408 10.244 1.00 92.38 108 ASP A N 1
ATOM 865 C CA . ASP A 1 108 ? 3.909 -10.532 10.025 1.00 92.38 108 ASP A CA 1
ATOM 866 C C . ASP A 1 108 ? 2.645 -10.978 10.811 1.00 92.38 108 ASP A C 1
ATOM 868 O O . ASP A 1 108 ? 2.071 -10.175 11.561 1.00 92.38 108 ASP A O 1
ATOM 872 N N . PRO A 1 109 ? 2.239 -12.268 10.787 1.00 91.00 109 PRO A N 1
ATOM 873 C CA . PRO A 1 109 ? 1.155 -12.757 11.639 1.00 91.00 109 PRO A CA 1
ATOM 874 C C . PRO A 1 109 ? 1.515 -12.828 13.135 1.00 91.00 109 PRO A C 1
ATOM 876 O O . PRO A 1 109 ? 0.617 -12.696 13.971 1.00 91.00 109 PRO A O 1
ATOM 879 N N . GLU A 1 110 ? 2.791 -13.003 13.505 1.00 92.06 110 GLU A N 1
ATOM 880 C CA . GLU A 1 110 ? 3.219 -13.045 14.916 1.00 92.06 110 GLU A CA 1
ATOM 881 C C . GLU A 1 110 ? 3.008 -11.693 15.613 1.00 92.06 110 GLU A C 1
ATOM 883 O O . GLU A 1 110 ? 2.545 -11.643 16.756 1.00 92.06 110 GLU A O 1
ATOM 888 N N . VAL A 1 111 ? 3.257 -10.584 14.908 1.00 89.19 111 VAL A N 1
ATOM 889 C CA . VAL A 1 111 ? 2.998 -9.227 15.421 1.00 89.19 111 VAL A CA 1
ATOM 890 C C . VAL A 1 111 ? 1.501 -9.005 15.652 1.00 89.19 111 VAL A C 1
ATOM 892 O O . VAL A 1 111 ? 1.105 -8.463 16.687 1.00 89.19 111 VAL A O 1
ATOM 895 N N . THR A 1 112 ? 0.655 -9.484 14.737 1.00 88.75 112 THR A N 1
ATOM 896 C CA . THR A 1 112 ? -0.809 -9.393 14.881 1.00 88.75 112 THR A CA 1
ATOM 897 C C . THR A 1 112 ? -1.302 -10.209 16.079 1.00 88.75 112 THR A C 1
ATOM 899 O O . THR A 1 112 ? -2.171 -9.755 16.825 1.00 88.75 112 THR A O 1
ATOM 902 N N . PHE A 1 113 ? -0.715 -11.386 16.315 1.00 84.31 113 PHE A N 1
ATOM 903 C CA . PHE A 1 113 ? -1.021 -12.220 17.480 1.00 84.31 113 PHE A CA 1
ATOM 904 C C . PHE A 1 113 ? -0.522 -11.621 18.805 1.00 84.31 113 PHE A C 1
ATOM 906 O O . PHE A 1 113 ? -1.132 -11.850 19.847 1.00 84.31 113 PHE A O 1
ATOM 913 N N . SER A 1 114 ? 0.551 -10.829 18.781 1.00 86.38 114 SER A N 1
ATOM 914 C CA . SER A 1 114 ? 1.079 -10.146 19.969 1.00 86.38 114 SER A CA 1
ATOM 915 C C . SER A 1 114 ? 0.285 -8.883 20.348 1.00 86.38 114 SER A C 1
ATOM 917 O O . SER A 1 114 ? 0.285 -8.478 21.513 1.00 86.38 114 SER A O 1
ATOM 919 N N . PHE A 1 115 ? -0.461 -8.286 19.409 1.00 79.94 115 PHE A N 1
ATOM 920 C CA . PHE A 1 115 ? -1.220 -7.047 19.632 1.00 79.94 115 PHE A CA 1
ATOM 921 C C . PHE A 1 115 ? -2.180 -7.072 20.845 1.00 79.94 115 PHE A C 1
ATOM 923 O O . PHE A 1 115 ? -2.160 -6.113 21.620 1.00 79.94 115 PHE A O 1
ATOM 930 N N . PRO A 1 116 ? -2.967 -8.137 21.109 1.00 81.75 116 PRO A N 1
ATOM 931 C CA . PRO A 1 116 ? -3.843 -8.207 22.283 1.00 81.75 116 PRO A CA 1
ATOM 932 C C . PRO A 1 116 ? -3.100 -8.124 23.621 1.00 81.75 116 PRO A C 1
ATOM 934 O O . PRO A 1 116 ? -3.695 -7.729 24.618 1.00 81.75 116 PRO A O 1
ATOM 937 N N . TRP A 1 117 ? -1.818 -8.498 23.649 1.00 79.31 117 TRP A N 1
ATOM 938 C CA . TRP A 1 117 ? -0.977 -8.445 24.846 1.00 79.31 117 TRP A CA 1
ATOM 939 C C . TRP A 1 117 ? -0.294 -7.078 25.024 1.00 79.31 117 TRP A C 1
ATOM 941 O O . TRP A 1 117 ? 0.068 -6.708 26.137 1.00 79.31 117 TRP A O 1
ATOM 951 N N . ALA A 1 118 ? -0.146 -6.310 23.937 1.00 82.25 118 ALA A N 1
ATOM 952 C CA . ALA A 1 118 ? 0.381 -4.944 23.949 1.00 82.25 118 ALA A CA 1
ATOM 953 C C . ALA A 1 118 ? -0.682 -3.888 24.308 1.00 82.25 118 ALA A C 1
ATOM 955 O O . ALA A 1 118 ? -0.345 -2.801 24.780 1.00 82.25 118 ALA A O 1
ATOM 956 N N . VAL A 1 119 ? -1.966 -4.192 24.090 1.00 84.56 119 VAL A N 1
ATOM 957 C CA . VAL A 1 119 ? -3.074 -3.326 24.509 1.00 84.56 119 VAL A CA 1
ATOM 958 C C . VAL A 1 119 ? -3.314 -3.517 26.012 1.00 84.56 119 VAL A C 1
ATOM 960 O O . VAL A 1 119 ? -3.541 -4.648 26.443 1.00 84.56 119 VAL A O 1
ATOM 963 N N . PRO A 1 120 ? -3.296 -2.446 26.832 1.00 79.50 120 PRO A N 1
ATOM 964 C CA . PRO A 1 120 ? -3.514 -2.576 28.264 1.00 79.50 120 PRO A CA 1
ATOM 965 C C . PRO A 1 120 ? -4.907 -3.166 28.527 1.00 79.50 120 PRO A C 1
ATOM 967 O O . PRO A 1 120 ? -5.912 -2.612 28.062 1.00 79.50 120 PRO A O 1
ATOM 970 N N . PRO A 1 121 ? -5.004 -4.274 29.279 1.00 74.69 121 PRO A N 1
ATOM 971 C CA . PRO A 1 121 ? -6.288 -4.830 29.651 1.00 74.69 121 PRO A CA 1
ATOM 972 C C . PRO A 1 121 ? -6.985 -3.848 30.589 1.00 74.69 121 PRO A C 1
ATOM 974 O O . PRO A 1 121 ? -6.496 -3.525 31.670 1.00 74.69 121 PRO A O 1
ATOM 977 N N . ASN A 1 122 ? -8.148 -3.358 30.174 1.00 68.00 122 ASN A N 1
ATOM 978 C CA . ASN A 1 122 ? -8.896 -2.323 30.882 1.00 68.00 122 ASN A CA 1
ATOM 979 C C . ASN A 1 122 ? -9.680 -2.906 32.084 1.00 68.00 122 ASN A C 1
ATOM 981 O O . ASN A 1 122 ? -10.879 -2.665 32.202 1.00 68.00 122 ASN A O 1
ATOM 985 N N . LYS A 1 123 ? -8.983 -3.663 32.957 1.00 64.00 123 LYS A N 1
ATOM 986 C CA . LYS A 1 123 ? -9.418 -4.539 34.078 1.00 64.00 123 LYS A CA 1
ATOM 987 C C . LYS A 1 123 ? -9.269 -6.038 33.788 1.00 64.00 123 LYS A C 1
ATOM 989 O O . LYS A 1 123 ? -10.255 -6.741 33.584 1.00 64.00 123 LYS A O 1
ATOM 994 N N . ILE A 1 124 ? -8.040 -6.544 33.851 1.00 61.38 124 ILE A N 1
ATOM 995 C CA . ILE A 1 124 ? -7.837 -7.918 34.320 1.00 61.38 124 ILE A CA 1
ATOM 996 C C . ILE A 1 124 ? -7.076 -7.825 35.637 1.00 61.38 124 ILE A C 1
ATOM 998 O O . ILE A 1 124 ? -5.927 -7.387 35.673 1.00 61.38 124 ILE A O 1
ATOM 1002 N N . ASP A 1 125 ? -7.741 -8.174 36.733 1.00 59.81 125 ASP A N 1
ATOM 1003 C CA . ASP A 1 125 ? -7.025 -8.508 37.953 1.00 59.81 125 ASP A CA 1
ATOM 1004 C C . ASP A 1 125 ? -6.189 -9.750 37.623 1.00 59.81 125 ASP A C 1
ATOM 1006 O O . ASP A 1 125 ? -6.718 -10.805 37.272 1.00 59.81 125 ASP A O 1
ATOM 1010 N N . LEU A 1 126 ? -4.862 -9.604 37.651 1.00 69.00 126 LEU A N 1
ATOM 1011 C CA . LEU A 1 126 ? -3.897 -10.655 37.293 1.00 69.00 126 LEU A CA 1
ATOM 1012 C C . LEU A 1 126 ? -4.022 -11.901 38.197 1.00 69.00 126 LEU A C 1
ATOM 1014 O O . LEU A 1 126 ? -3.542 -12.985 37.878 1.00 69.00 126 LEU A O 1
ATOM 1018 N N . PHE A 1 127 ? -4.709 -11.735 39.319 1.00 60.31 127 PHE A N 1
ATOM 1019 C CA . PHE A 1 127 ? -5.216 -12.758 40.212 1.00 60.31 127 PHE A CA 1
ATOM 1020 C C . PHE A 1 127 ? -6.676 -12.384 40.438 1.00 60.31 127 PHE A C 1
ATOM 1022 O O . PHE A 1 127 ? -6.920 -11.245 40.812 1.00 60.31 127 PHE A O 1
ATOM 1029 N N . GLY A 1 128 ? -7.636 -13.278 40.195 1.00 54.91 128 GLY A N 1
ATOM 1030 C CA . GLY A 1 128 ? -9.080 -13.016 40.316 1.00 54.91 128 GLY A CA 1
ATOM 1031 C C . GLY A 1 128 ? -9.578 -12.730 41.742 1.00 54.91 128 GLY A C 1
ATOM 1032 O O . GLY A 1 128 ? -10.541 -13.341 42.191 1.00 54.91 128 GLY A O 1
ATOM 1033 N N . SER A 1 129 ? -8.921 -11.829 42.463 1.00 54.91 129 SER A N 1
ATOM 1034 C CA . SER A 1 129 ? -9.315 -11.273 43.746 1.00 54.91 129 SER A CA 1
ATOM 1035 C C . SER A 1 129 ? -9.584 -9.781 43.559 1.00 54.91 129 SER A C 1
ATOM 1037 O O . SER A 1 129 ? -8.748 -8.940 43.886 1.00 54.91 129 SER A O 1
ATOM 1039 N N . GLY A 1 130 ? -10.751 -9.461 43.005 1.00 56.41 130 GLY A N 1
ATOM 1040 C CA . GLY A 1 130 ? -11.374 -8.170 43.284 1.00 56.41 130 GLY A CA 1
ATOM 1041 C C . GLY A 1 130 ? -12.025 -8.199 44.679 1.00 56.41 130 GLY A C 1
ATOM 1042 O O . GLY A 1 130 ? -12.325 -9.293 45.170 1.00 56.41 130 GLY A O 1
ATOM 1043 N N . PRO A 1 131 ? -12.222 -7.044 45.340 1.00 50.00 131 PRO A N 1
ATOM 1044 C CA . PRO A 1 131 ? -13.166 -6.927 46.452 1.00 50.00 131 PRO A CA 1
ATOM 1045 C C . PRO A 1 131 ? -14.620 -7.149 46.008 1.00 50.00 131 PRO A C 1
ATOM 1047 O O . PRO A 1 131 ? -14.936 -6.885 44.823 1.00 50.00 131 PRO A O 1
#

Secondary structure (DSSP, 8-state):
-HHHHHHHHHHHHHHHHHHHHHHHHHHHHHHHHHHHHHHHHHHHHHHHHHHHHHHHHHHHTTSSS--TT--SHHHHS--SSSS---S-S-----GGGSHHHHHHHTHHHHHHHHHHHHSPPTT--SSS---

Organism: Aegilops tauschii subsp. strangulata (NCBI:txid200361)

Radius of gyration: 33.89 Å; chains: 1; bounding box: 86×33×82 Å

InterPro domains:
  IPR000440 NADH:ubiquinone/plastoquinone oxidoreductase, chain 3 [PF00507] (69-125)
  IPR000440 NADH:ubiquinone/plastoquinone oxidoreductase, chain 3 [PTHR11058] (41-128)
  IPR038430 NADH:ubiquinone oxidoreductase, subunit 3 superfamily [G3DSA:1.20.58.1610] (25-130)

Foldseek 3Di:
DVVVVVVVVVVVVVVVVVVVVVVVVVVVVVVVVVVVVVVVCVVVVVCVVVVVVVVVVVVCVCVVVD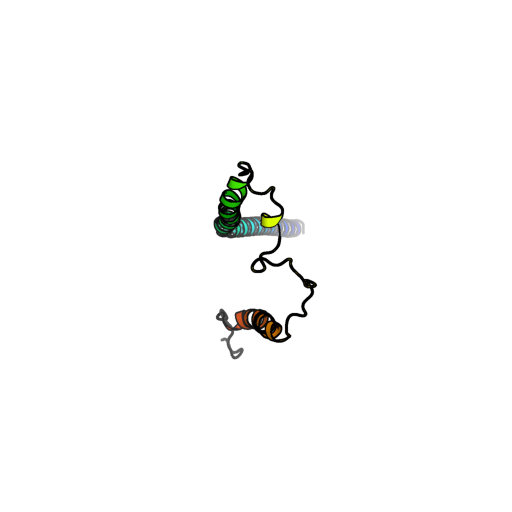PPPCPDPVNVADDDPPDHPPDDPPDDDDPVVVVVVVVVVPCPVVVVVCVVVVPPDPDDPPDPDDD

pLDDT: mean 79.49, std 11.09, range [50.0, 96.81]

Sequence (131 aa):
LEILHWFESTSKRLFLVCRSASKERREESERTKWALVMSEFAPICIYLVISPLVCLIPLGVPFPFPSNSSTYLEKLSAYECGSDPSGDAKSRFDIRFYPVPILFIIPDPEVTFSFPWAVPPNKIDLFGSGP